Protein AF-A0A0K8WBJ3-F1 (afdb_monomer_lite)

Organism: Bactrocera latifrons (NCBI:txid174628)

Foldseek 3Di:
DVVQCVQQDVVNPVVAVLVVQLVVLVVLLVVDPCVVVDDPQLSSVLSSVVSCVVVVHDGPQQDPVDQCSHPCCVVPVPQGPVNSVVSNVSSVVSVVVVVVVVVD

pLDDT: mean 91.11, std 7.86, range [53.28, 98.0]

InterPro domains:
  IPR036915 Cyclin-like superfamily [SSF47954] (4-99)

Sequence (104 aa):
MKTLQSWLGHTIWSSVPIAKSAASFLQDLHHSSKILNHKPSHVAICCLSLALQSYGIQVPLADESDEASMWYTPFVSELTKEKHWEIIEDIIEIYKQESEINSF

Secondary structure (DSSP, 8-state):
-HHHHHHHHHHHHHHS-HHHHHHHHHHHHTTSGGGGGS-HHHHHHHHHHHHHHHTTPPPTT--TTSSTT-TTTTT-TT--HHHHHHHHHHHHHHHHHHHHHTT-

Radius of gyration: 14.23 Å; chains: 1; bounding box: 39×25×36 Å

Structure (mmCIF, N/CA/C/O backbone):
data_AF-A0A0K8WBJ3-F1
#
_entry.id   AF-A0A0K8WBJ3-F1
#
loop_
_atom_site.group_PDB
_atom_site.id
_atom_site.type_symbol
_atom_site.label_atom_id
_atom_site.label_alt_id
_atom_site.label_comp_id
_atom_site.label_asym_id
_atom_site.label_entity_id
_atom_site.label_seq_id
_atom_site.pdbx_PDB_ins_code
_atom_site.Cartn_x
_atom_site.Cartn_y
_atom_site.Cartn_z
_atom_site.occupancy
_atom_site.B_iso_or_equiv
_atom_site.auth_seq_id
_atom_site.auth_comp_id
_atom_site.auth_asym_id
_atom_site.auth_atom_id
_atom_site.pdbx_PDB_model_num
ATOM 1 N N . MET A 1 1 ? -2.146 3.100 -12.983 1.00 81.00 1 MET A N 1
ATOM 2 C CA . MET A 1 1 ? -0.789 3.073 -12.394 1.00 81.00 1 MET A CA 1
ATOM 3 C C . MET A 1 1 ? 0.189 2.468 -13.396 1.00 81.00 1 MET A C 1
ATOM 5 O O . MET A 1 1 ? 0.379 1.262 -13.401 1.00 81.00 1 MET A O 1
ATOM 9 N N . LYS A 1 2 ? 0.754 3.280 -14.301 1.00 87.44 2 LYS A N 1
ATOM 10 C CA . LYS A 1 2 ? 1.565 2.767 -15.425 1.00 87.44 2 LYS A CA 1
ATOM 11 C C . LYS A 1 2 ? 2.942 2.250 -14.986 1.00 87.44 2 LYS A C 1
ATOM 13 O O . LYS A 1 2 ? 3.403 1.252 -15.520 1.00 87.44 2 LYS A O 1
ATOM 18 N N . THR A 1 3 ? 3.561 2.890 -13.994 1.00 90.56 3 THR A N 1
ATOM 19 C CA . THR A 1 3 ? 4.896 2.524 -13.495 1.00 90.56 3 THR A CA 1
ATOM 20 C C . THR A 1 3 ? 4.912 1.134 -12.859 1.00 90.56 3 THR A C 1
ATOM 22 O O . THR A 1 3 ? 5.628 0.262 -13.333 1.00 90.56 3 THR A O 1
ATOM 25 N N . LEU A 1 4 ? 4.044 0.884 -11.870 1.00 89.69 4 LEU A N 1
ATOM 26 C CA . LEU A 1 4 ? 3.917 -0.435 -11.235 1.00 89.69 4 LEU A CA 1
ATOM 27 C C . LEU A 1 4 ? 3.518 -1.533 -12.232 1.00 89.69 4 LEU A C 1
ATOM 29 O O . LEU A 1 4 ? 4.079 -2.622 -12.196 1.00 89.69 4 LEU A O 1
ATOM 33 N N . GLN A 1 5 ? 2.607 -1.239 -13.167 1.00 92.06 5 GLN A N 1
ATOM 34 C CA . GLN A 1 5 ? 2.263 -2.171 -14.244 1.00 92.06 5 GLN A CA 1
ATOM 35 C C . GLN A 1 5 ? 3.479 -2.518 -15.117 1.00 92.06 5 GLN A C 1
ATOM 37 O O . GLN A 1 5 ? 3.631 -3.666 -15.526 1.00 92.06 5 GLN A O 1
ATOM 42 N N . SER A 1 6 ? 4.348 -1.545 -15.405 1.00 92.12 6 SER A N 1
ATOM 43 C CA . SER A 1 6 ? 5.579 -1.782 -16.162 1.00 92.12 6 SER A CA 1
ATOM 44 C C . SER A 1 6 ? 6.581 -2.638 -15.391 1.00 92.12 6 SER A C 1
ATOM 46 O O . SER A 1 6 ? 7.281 -3.425 -16.017 1.00 92.12 6 SER A O 1
ATOM 48 N N . TRP A 1 7 ? 6.667 -2.486 -14.068 1.00 92.12 7 TRP A N 1
ATOM 49 C CA . TRP A 1 7 ? 7.586 -3.265 -13.233 1.00 92.12 7 TRP A CA 1
ATOM 50 C C . TRP A 1 7 ? 7.112 -4.704 -13.029 1.00 92.12 7 TRP A C 1
ATOM 52 O O . TRP A 1 7 ? 7.904 -5.629 -13.158 1.00 92.12 7 TRP A O 1
ATOM 62 N N . LEU A 1 8 ? 5.819 -4.907 -12.762 1.00 91.88 8 LEU A N 1
ATOM 63 C CA . LEU A 1 8 ? 5.233 -6.239 -12.560 1.00 91.88 8 LEU A CA 1
ATOM 64 C C . LEU A 1 8 ? 4.983 -6.989 -13.878 1.00 91.88 8 LEU A C 1
ATOM 66 O O . LEU A 1 8 ? 4.831 -8.208 -13.892 1.00 91.88 8 LEU A O 1
ATOM 70 N N . GLY A 1 9 ? 4.925 -6.264 -14.994 1.00 92.81 9 GLY A N 1
ATOM 71 C CA . GLY A 1 9 ? 4.541 -6.806 -16.289 1.00 92.81 9 GLY A CA 1
ATOM 72 C C . GLY A 1 9 ? 3.029 -7.005 -16.425 1.00 92.81 9 GLY A C 1
ATOM 73 O O . GLY A 1 9 ? 2.275 -7.089 -15.453 1.00 92.81 9 GLY A O 1
ATOM 74 N N . HIS A 1 10 ? 2.567 -7.088 -17.675 1.00 91.56 10 HIS A N 1
ATOM 75 C CA . HIS A 1 10 ? 1.136 -7.148 -17.986 1.00 91.56 10 HIS A CA 1
ATOM 76 C C . HIS A 1 10 ? 0.450 -8.374 -17.371 1.00 91.56 10 HIS A C 1
ATOM 78 O O . HIS A 1 10 ? -0.646 -8.251 -16.834 1.00 91.56 10 HIS A O 1
ATOM 84 N N . THR A 1 11 ? 1.097 -9.541 -17.423 1.00 91.81 11 THR A N 1
ATOM 85 C CA . THR A 1 11 ? 0.525 -10.805 -16.942 1.00 91.81 11 THR A CA 1
ATOM 86 C C . THR A 1 11 ? 0.165 -10.730 -15.458 1.00 91.81 11 THR A C 1
ATOM 88 O O . THR A 1 11 ? -1.005 -10.900 -15.127 1.00 91.81 11 THR A O 1
ATOM 91 N N . ILE A 1 12 ? 1.128 -10.383 -14.592 1.00 91.31 12 ILE A N 1
ATOM 92 C CA . ILE A 1 12 ? 0.919 -10.271 -13.137 1.00 91.31 12 ILE A CA 1
ATOM 93 C C . ILE A 1 12 ? -0.062 -9.140 -12.818 1.00 91.31 12 ILE A C 1
ATOM 95 O O . ILE A 1 12 ? -0.978 -9.307 -12.017 1.00 91.31 12 ILE A O 1
ATOM 99 N N . TRP A 1 13 ? 0.084 -7.988 -13.479 1.00 91.62 13 TRP A N 1
ATOM 100 C CA . TRP A 1 13 ? -0.816 -6.856 -13.259 1.00 91.62 13 TRP A CA 1
ATOM 101 C C . TRP A 1 13 ? -2.280 -7.194 -13.566 1.00 91.62 13 TRP A C 1
ATOM 103 O O . TRP A 1 13 ? -3.185 -6.719 -12.887 1.00 91.62 13 TRP A O 1
ATOM 113 N N . SER A 1 14 ? -2.517 -8.003 -14.600 1.00 92.38 14 SER A N 1
ATOM 114 C CA . SER A 1 14 ? -3.863 -8.405 -15.018 1.00 92.38 14 SER A CA 1
ATOM 115 C C . SER A 1 14 ? -4.436 -9.590 -14.237 1.00 92.38 14 SER A C 1
ATOM 117 O O . SER A 1 14 ? -5.646 -9.800 -14.285 1.00 92.38 14 SER A O 1
ATOM 119 N N . SER A 1 15 ? -3.607 -10.359 -13.521 1.00 95.06 15 SER A N 1
ATOM 120 C CA . SER A 1 15 ? -4.059 -11.563 -12.811 1.00 95.06 15 SER A CA 1
ATOM 121 C C . SER A 1 15 ? -4.721 -11.269 -11.468 1.00 95.06 15 SER A C 1
ATOM 123 O O . SER A 1 15 ? -5.470 -12.105 -10.969 1.00 95.06 15 SER A O 1
ATOM 125 N N . VAL A 1 16 ? -4.450 -10.106 -10.869 1.00 94.62 16 VAL A N 1
ATOM 126 C CA . VAL A 1 16 ? -4.983 -9.721 -9.555 1.00 94.62 16 VAL A CA 1
ATOM 127 C C . VAL A 1 16 ? -5.431 -8.256 -9.528 1.00 94.62 16 VAL A C 1
ATOM 129 O O . VAL A 1 16 ? -4.823 -7.400 -10.173 1.00 94.62 16 VAL A O 1
ATOM 132 N N . PRO A 1 17 ? -6.478 -7.908 -8.762 1.00 95.75 17 PRO A N 1
ATOM 133 C CA . PRO A 1 17 ? -7.062 -6.573 -8.794 1.00 95.75 17 PRO A CA 1
ATOM 134 C C . PRO A 1 17 ? -6.339 -5.579 -7.860 1.00 95.75 17 PRO A C 1
ATOM 136 O O . PRO A 1 17 ? -6.996 -4.883 -7.091 1.00 95.75 17 PRO A O 1
ATOM 139 N N . ILE A 1 18 ? -5.004 -5.454 -7.950 1.00 94.88 18 ILE A N 1
ATOM 140 C CA . ILE A 1 18 ? -4.155 -4.653 -7.028 1.00 94.88 18 ILE A CA 1
ATOM 141 C C . ILE A 1 18 ? -4.716 -3.243 -6.802 1.00 94.88 18 ILE A C 1
ATOM 143 O O . ILE A 1 18 ? -4.870 -2.799 -5.669 1.00 94.88 18 ILE A O 1
ATOM 147 N N . ALA A 1 19 ? -5.063 -2.548 -7.890 1.00 93.94 19 ALA A N 1
ATOM 148 C CA . ALA A 1 19 ? -5.602 -1.190 -7.838 1.00 93.94 19 ALA A CA 1
ATOM 149 C C . ALA A 1 19 ? -6.920 -1.098 -7.063 1.00 93.94 19 ALA A C 1
ATOM 151 O O . ALA A 1 19 ? -7.144 -0.138 -6.331 1.00 93.94 19 ALA A O 1
ATOM 152 N N . LYS A 1 20 ? -7.793 -2.092 -7.251 1.00 96.62 20 LYS A N 1
ATOM 153 C CA . LYS A 1 20 ? -9.097 -2.139 -6.598 1.00 96.62 20 LYS A CA 1
ATOM 154 C C . LYS A 1 20 ? -8.927 -2.448 -5.114 1.00 96.62 20 LYS A C 1
ATOM 156 O O . LYS A 1 20 ? -9.521 -1.749 -4.310 1.00 96.62 20 LYS A O 1
ATOM 161 N N . SER A 1 21 ? -8.081 -3.416 -4.762 1.00 97.50 21 SER A N 1
ATOM 162 C CA . SER A 1 21 ? -7.818 -3.769 -3.362 1.00 97.50 21 SER A CA 1
ATOM 163 C C . SER A 1 21 ? -7.191 -2.604 -2.597 1.00 97.50 21 SER A C 1
ATOM 165 O O . SER A 1 21 ? -7.666 -2.260 -1.524 1.00 97.50 21 SER A O 1
ATOM 167 N N . ALA A 1 22 ? -6.206 -1.915 -3.185 1.00 97.62 22 ALA A N 1
ATOM 168 C CA . ALA A 1 22 ? -5.625 -0.713 -2.585 1.00 97.62 22 ALA A CA 1
ATOM 169 C C . ALA A 1 22 ? -6.658 0.412 -2.388 1.00 97.62 22 ALA A C 1
ATOM 171 O O . ALA A 1 22 ? -6.651 1.082 -1.359 1.00 97.62 22 ALA A O 1
ATOM 172 N N . ALA A 1 23 ? -7.564 0.613 -3.351 1.00 97.38 23 ALA A N 1
ATOM 173 C CA . ALA A 1 23 ? -8.641 1.592 -3.215 1.00 97.38 23 ALA A CA 1
ATOM 174 C C . ALA A 1 23 ? -9.651 1.206 -2.121 1.00 97.38 23 ALA A C 1
ATOM 176 O O . ALA A 1 23 ? -10.127 2.090 -1.415 1.00 97.38 23 ALA A O 1
ATOM 177 N N . SER A 1 24 ? -9.945 -0.088 -1.957 1.00 97.56 24 SER A N 1
ATOM 178 C CA . SER A 1 24 ? -10.780 -0.590 -0.861 1.00 97.56 24 SER A CA 1
ATOM 179 C C . SER A 1 24 ? -10.127 -0.354 0.502 1.00 97.56 24 SER A C 1
ATOM 181 O O . SER A 1 24 ? -10.767 0.241 1.356 1.00 97.56 24 SER A O 1
ATOM 183 N N . PHE A 1 25 ? -8.837 -0.671 0.676 1.00 97.75 25 PHE A N 1
ATOM 184 C CA . PHE A 1 25 ? -8.114 -0.364 1.923 1.00 97.75 25 PHE A CA 1
ATOM 185 C C . PHE A 1 25 ? -8.173 1.123 2.284 1.00 97.75 25 PHE A C 1
ATOM 187 O O . PHE A 1 25 ? -8.412 1.482 3.435 1.00 97.75 25 PHE A O 1
ATOM 194 N N . LEU A 1 26 ? -7.993 1.999 1.292 1.00 97.38 26 LEU A N 1
ATOM 195 C CA . LEU A 1 26 ? -8.113 3.440 1.493 1.00 97.38 26 LEU A CA 1
ATOM 196 C C . LEU A 1 26 ? -9.540 3.835 1.900 1.00 97.38 26 LEU A C 1
ATOM 198 O O . LEU A 1 26 ? -9.712 4.625 2.825 1.00 97.38 26 LEU A O 1
ATOM 202 N N . GLN A 1 27 ? -10.552 3.303 1.210 1.00 97.19 27 GLN A N 1
ATOM 203 C CA . GLN A 1 27 ? -11.960 3.559 1.516 1.00 97.19 27 GLN A CA 1
ATOM 204 C C . GLN A 1 27 ? -12.308 3.141 2.946 1.00 97.19 27 GLN A C 1
ATOM 206 O O . GLN A 1 27 ? -12.980 3.894 3.647 1.00 97.19 27 GLN A O 1
ATOM 211 N N . ASP A 1 28 ? -11.822 1.989 3.388 1.00 95.88 28 ASP A N 1
ATOM 212 C CA . ASP A 1 28 ? -12.092 1.478 4.727 1.00 95.88 28 ASP A CA 1
ATOM 213 C C . ASP A 1 28 ? -11.369 2.341 5.777 1.00 95.88 28 ASP A C 1
ATOM 215 O O . ASP A 1 28 ? -11.990 2.781 6.746 1.00 95.88 28 ASP A O 1
ATOM 219 N N . LEU A 1 29 ? -10.119 2.749 5.513 1.00 95.81 29 LEU A N 1
ATOM 220 C CA . LEU A 1 29 ? -9.364 3.686 6.359 1.00 95.81 29 LEU A CA 1
ATOM 221 C C . LEU A 1 29 ? -10.011 5.066 6.500 1.00 95.81 29 LEU A C 1
ATOM 223 O O . LEU A 1 29 ? -9.886 5.682 7.558 1.00 95.81 29 LEU A O 1
ATOM 227 N N . HIS A 1 30 ? -10.762 5.540 5.505 1.00 94.88 30 HIS A N 1
ATOM 228 C CA . HIS A 1 30 ? -11.512 6.795 5.623 1.00 94.88 30 HIS A CA 1
ATOM 229 C C . HIS A 1 30 ? -12.588 6.778 6.722 1.00 94.88 30 HIS A C 1
ATOM 231 O O . HIS A 1 30 ? -12.997 7.852 7.167 1.00 94.88 30 HIS A O 1
ATOM 237 N N . HIS A 1 31 ? -13.025 5.604 7.188 1.00 91.31 31 HIS A N 1
ATOM 238 C CA . HIS A 1 31 ? -13.966 5.483 8.306 1.00 91.31 31 HIS A CA 1
ATOM 239 C C . HIS A 1 31 ? -13.286 5.572 9.682 1.00 91.31 31 HIS A C 1
ATOM 241 O O . HIS A 1 31 ? -13.972 5.647 10.700 1.00 91.31 31 HIS A O 1
ATOM 247 N N . SER A 1 32 ? -11.951 5.612 9.729 1.00 93.38 32 SER A N 1
ATOM 248 C CA . SER A 1 32 ? -11.161 5.744 10.953 1.00 93.38 32 SER A CA 1
ATOM 249 C C . SER A 1 32 ? -10.532 7.132 11.063 1.00 93.38 32 SER A C 1
ATOM 251 O O . SER A 1 32 ? -9.999 7.676 10.096 1.00 93.38 32 SER A O 1
ATOM 253 N N . SER A 1 33 ? -10.509 7.709 12.269 1.00 94.44 33 SER A N 1
ATOM 254 C CA . SER A 1 33 ? -9.818 8.984 12.524 1.00 94.44 33 SER A CA 1
ATOM 255 C C . SER A 1 33 ? -8.298 8.886 12.351 1.00 94.44 33 SER A C 1
ATOM 257 O O . SER A 1 33 ? -7.644 9.911 12.150 1.00 94.44 33 SER A O 1
ATOM 259 N N . LYS A 1 34 ? -7.739 7.666 12.361 1.00 93.81 34 LYS A N 1
ATOM 260 C CA . LYS A 1 34 ? -6.308 7.394 12.162 1.00 93.81 34 LYS A CA 1
ATOM 261 C C . LYS A 1 34 ? -5.773 7.921 10.834 1.00 93.81 34 LYS A C 1
ATOM 263 O O . LYS A 1 34 ? -4.622 8.340 10.770 1.00 93.81 34 LYS A O 1
ATOM 268 N N . ILE A 1 35 ? -6.618 8.014 9.802 1.00 95.31 35 ILE A N 1
ATOM 269 C CA . ILE A 1 35 ? -6.224 8.582 8.505 1.00 95.31 35 ILE A CA 1
ATOM 270 C C . ILE A 1 35 ? -5.680 10.015 8.619 1.00 95.31 35 ILE A C 1
ATOM 272 O O . ILE A 1 35 ? -4.847 10.427 7.814 1.00 95.31 35 ILE A O 1
ATOM 276 N N . LEU A 1 36 ? -6.109 10.770 9.638 1.00 96.25 36 LEU A N 1
ATOM 277 C CA . LEU A 1 36 ? -5.666 12.143 9.889 1.00 96.25 36 LEU A CA 1
ATOM 278 C C . LEU A 1 36 ? -4.236 12.220 10.451 1.00 96.25 36 LEU A C 1
ATOM 280 O O . LEU A 1 36 ? -3.627 13.287 10.414 1.00 96.25 36 LEU A O 1
ATOM 284 N N . ASN A 1 37 ? -3.682 11.103 10.931 1.00 96.06 37 ASN A N 1
ATOM 285 C CA . ASN A 1 37 ? -2.331 11.022 11.497 1.00 96.06 37 ASN A CA 1
ATOM 286 C C . ASN A 1 37 ? -1.245 10.812 10.429 1.00 96.06 37 ASN A C 1
ATOM 288 O O . ASN A 1 37 ? -0.054 10.718 10.751 1.00 96.06 37 ASN A O 1
ATOM 292 N N . HIS A 1 38 ? -1.630 10.688 9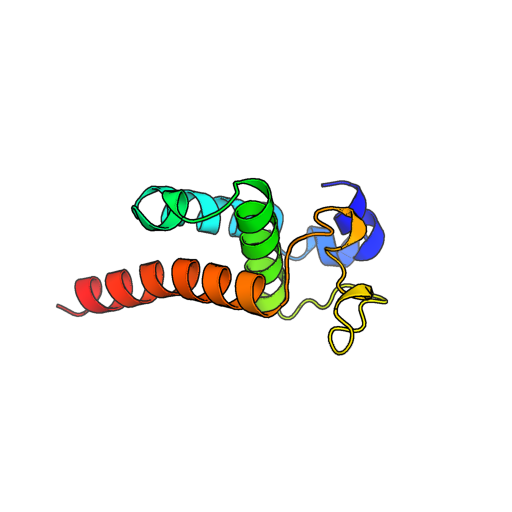.157 1.00 96.44 38 HIS A N 1
ATOM 293 C CA . HIS A 1 38 ? -0.737 10.270 8.083 1.00 96.44 38 HIS A CA 1
ATOM 294 C C . HIS A 1 38 ? -0.844 11.180 6.863 1.00 96.44 38 HIS A C 1
ATOM 296 O O . HIS A 1 38 ? -1.896 11.729 6.541 1.00 96.44 38 HIS A O 1
ATOM 302 N N . LYS A 1 39 ? 0.266 11.322 6.132 1.00 97.31 39 LYS A N 1
ATOM 303 C CA . LYS A 1 39 ? 0.246 12.027 4.849 1.00 97.31 39 LYS A CA 1
ATOM 304 C C . LYS A 1 39 ? -0.533 11.197 3.818 1.00 97.31 39 LYS A C 1
ATOM 306 O O . LYS A 1 39 ? -0.291 9.993 3.725 1.00 97.31 39 LYS A O 1
ATOM 311 N N . PRO A 1 40 ? -1.362 11.816 2.956 1.00 97.00 40 PRO A N 1
ATOM 312 C CA . PRO A 1 40 ? -2.106 11.089 1.926 1.00 97.00 40 PRO A CA 1
ATOM 313 C C . PRO A 1 40 ? -1.224 10.243 0.995 1.00 97.00 40 PRO A C 1
ATOM 315 O O . PRO A 1 40 ? -1.603 9.137 0.617 1.00 97.00 40 PRO A O 1
ATOM 318 N N . SER A 1 41 ? -0.024 10.729 0.653 1.00 97.12 41 SER A N 1
ATOM 319 C CA . SER A 1 41 ? 0.947 9.980 -0.156 1.00 97.12 41 SER A CA 1
ATOM 320 C C . SER A 1 41 ? 1.444 8.716 0.548 1.00 97.12 41 SER A C 1
ATOM 322 O O . SER A 1 41 ? 1.577 7.676 -0.090 1.00 97.12 41 SER A O 1
ATOM 324 N N . HIS A 1 42 ? 1.675 8.786 1.862 1.00 97.56 42 HIS A N 1
ATOM 325 C CA . HIS A 1 42 ? 2.146 7.657 2.670 1.00 97.56 42 HIS A CA 1
ATOM 326 C C . HIS A 1 42 ? 1.062 6.587 2.763 1.00 97.56 42 HIS A C 1
ATOM 328 O O . HIS A 1 42 ? 1.332 5.416 2.510 1.00 97.56 42 HIS A O 1
ATOM 334 N N . VAL A 1 43 ? -0.180 7.006 3.015 1.00 97.88 43 VAL A N 1
ATOM 335 C CA . VAL A 1 43 ? -1.347 6.115 3.035 1.00 97.88 43 VAL A CA 1
ATOM 336 C C . VAL A 1 43 ? -1.531 5.416 1.690 1.00 97.88 43 VAL A C 1
ATOM 338 O O . VAL A 1 43 ? -1.704 4.200 1.654 1.00 97.88 43 VAL A O 1
ATOM 341 N N . ALA A 1 44 ? -1.450 6.151 0.578 1.00 97.31 44 ALA A N 1
ATOM 342 C CA . ALA A 1 44 ? -1.603 5.572 -0.755 1.00 97.31 44 ALA A CA 1
ATOM 343 C C . ALA A 1 44 ? -0.542 4.497 -1.050 1.00 97.31 44 ALA A C 1
ATOM 345 O O . ALA A 1 44 ? -0.877 3.438 -1.586 1.00 97.31 44 ALA A O 1
ATOM 346 N N . ILE A 1 45 ? 0.719 4.741 -0.671 1.00 96.81 45 ILE A N 1
ATOM 347 C CA . ILE A 1 45 ? 1.791 3.743 -0.789 1.00 96.81 45 ILE A CA 1
ATOM 348 C C . ILE A 1 45 ? 1.510 2.527 0.089 1.00 96.81 45 ILE A C 1
ATOM 350 O O . ILE A 1 45 ? 1.597 1.408 -0.408 1.00 96.81 45 ILE A O 1
ATOM 354 N N . CYS A 1 46 ? 1.112 2.716 1.346 1.00 97.50 46 CYS A N 1
ATOM 355 C CA . CYS A 1 46 ? 0.845 1.600 2.253 1.00 97.50 46 CYS A CA 1
ATOM 356 C C . CYS A 1 46 ? -0.354 0.757 1.791 1.00 97.50 46 CYS A C 1
ATOM 358 O O . CYS A 1 46 ? -0.282 -0.468 1.814 1.00 97.50 46 CYS A O 1
ATOM 360 N N . CYS A 1 47 ? -1.409 1.373 1.249 1.00 98.00 47 CYS A N 1
ATOM 361 C CA . CYS A 1 47 ? -2.525 0.642 0.637 1.00 98.00 47 CYS A CA 1
ATOM 362 C C . CYS A 1 47 ? -2.066 -0.217 -0.556 1.00 98.00 47 CYS A C 1
ATOM 364 O O . CYS A 1 47 ? -2.522 -1.348 -0.727 1.00 98.00 47 CYS A O 1
ATOM 366 N N . LEU A 1 48 ? -1.145 0.298 -1.382 1.00 96.94 48 LEU A N 1
ATOM 367 C CA . LEU A 1 48 ? -0.554 -0.466 -2.485 1.00 96.94 48 LEU A CA 1
ATOM 368 C C . LEU A 1 48 ? 0.348 -1.594 -1.981 1.00 9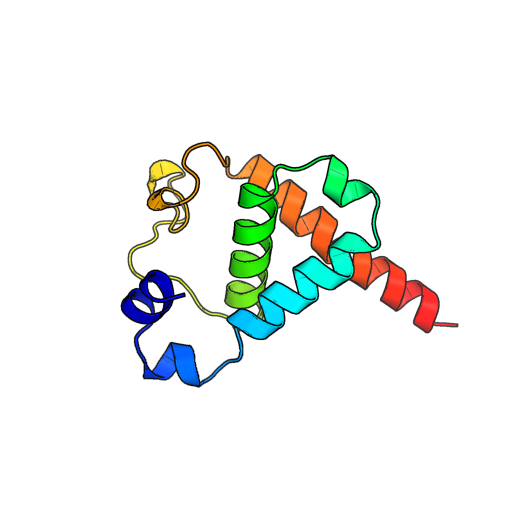6.94 48 LEU A C 1
ATOM 370 O O . LEU A 1 48 ? 0.235 -2.713 -2.479 1.00 96.94 48 LEU A O 1
ATOM 374 N N . SER A 1 49 ? 1.202 -1.327 -0.991 1.00 95.94 49 SER A N 1
ATOM 375 C CA . SER A 1 49 ? 2.046 -2.339 -0.350 1.00 95.94 49 SER A CA 1
ATOM 376 C C . SER A 1 49 ? 1.209 -3.473 0.226 1.00 95.94 49 SER A C 1
ATOM 378 O O . SER A 1 49 ? 1.482 -4.632 -0.073 1.00 95.94 49 SER A O 1
ATOM 380 N N . LEU A 1 50 ? 0.149 -3.153 0.973 1.00 96.88 50 LEU A N 1
ATOM 381 C CA . LEU A 1 50 ? -0.735 -4.152 1.564 1.00 96.88 50 LEU A CA 1
ATOM 382 C C . LEU A 1 50 ? -1.446 -4.985 0.494 1.00 96.88 50 LEU A C 1
ATOM 384 O O . LEU A 1 50 ? -1.545 -6.203 0.629 1.00 96.88 50 LEU A O 1
ATOM 388 N N . ALA A 1 51 ? -1.895 -4.364 -0.602 1.00 97.06 51 ALA A N 1
ATOM 389 C CA . ALA A 1 51 ? -2.498 -5.088 -1.720 1.00 97.06 51 ALA A CA 1
ATOM 390 C C . ALA A 1 51 ? -1.512 -6.058 -2.378 1.00 97.06 51 ALA A C 1
ATOM 392 O O . ALA A 1 51 ? -1.866 -7.208 -2.630 1.00 97.06 51 ALA A O 1
ATOM 393 N N . LEU A 1 52 ? -0.274 -5.626 -2.627 1.00 95.50 52 LEU A N 1
ATOM 394 C CA . LEU A 1 52 ? 0.771 -6.486 -3.188 1.00 95.50 52 LEU A CA 1
ATOM 395 C C . LEU A 1 52 ? 1.079 -7.664 -2.254 1.00 95.50 52 LEU A C 1
ATOM 397 O O . LEU A 1 52 ? 1.052 -8.814 -2.695 1.00 95.50 52 LEU A O 1
ATOM 401 N N . GLN A 1 53 ? 1.275 -7.391 -0.962 1.00 94.06 53 GLN A N 1
ATOM 402 C CA . GLN A 1 53 ? 1.562 -8.403 0.060 1.00 94.06 53 GLN A CA 1
ATOM 403 C C . GLN A 1 53 ? 0.410 -9.406 0.221 1.00 94.06 53 GLN A C 1
ATOM 405 O O . GLN A 1 53 ? 0.655 -10.608 0.294 1.00 94.06 53 GLN A O 1
ATOM 410 N N . SER A 1 54 ? -0.844 -8.943 0.174 1.00 95.19 54 SER A N 1
ATOM 411 C CA . SER A 1 54 ? -2.039 -9.799 0.276 1.00 95.19 54 SER A CA 1
ATOM 412 C C . SER A 1 54 ? -2.147 -10.821 -0.861 1.00 95.19 54 SER A C 1
ATOM 414 O O . SER A 1 54 ? -2.725 -11.890 -0.680 1.00 95.19 54 SER A O 1
ATOM 416 N N . TYR A 1 55 ? -1.586 -10.510 -2.034 1.00 95.44 55 TYR A N 1
ATOM 417 C CA . TYR A 1 55 ? -1.522 -11.420 -3.183 1.00 95.44 55 TYR A CA 1
ATOM 418 C C . TYR A 1 55 ? -0.172 -12.144 -3.317 1.00 95.44 55 TYR A C 1
ATOM 420 O O . TYR A 1 55 ? 0.043 -12.839 -4.309 1.00 95.44 55 TYR A O 1
ATOM 428 N N . GLY A 1 56 ? 0.743 -11.989 -2.354 1.00 93.44 56 GLY A N 1
ATOM 429 C CA . GLY A 1 56 ? 2.077 -12.596 -2.397 1.00 93.44 56 GLY A CA 1
ATOM 430 C C . GLY A 1 56 ? 2.978 -12.034 -3.501 1.00 93.44 56 GLY A C 1
ATOM 431 O O . GLY A 1 56 ? 3.880 -12.725 -3.973 1.00 93.44 56 GLY A O 1
ATOM 432 N N . ILE A 1 57 ? 2.729 -10.801 -3.949 1.00 93.19 57 ILE A N 1
ATOM 433 C CA . ILE A 1 57 ? 3.484 -10.160 -5.027 1.00 93.19 57 ILE A CA 1
ATOM 434 C C . ILE A 1 57 ? 4.627 -9.347 -4.436 1.00 93.19 57 ILE A C 1
ATOM 436 O O . ILE A 1 57 ? 4.423 -8.475 -3.596 1.00 93.19 57 ILE A O 1
ATOM 440 N N . GLN A 1 58 ? 5.825 -9.609 -4.943 1.00 89.06 58 GLN A N 1
ATOM 441 C CA . GLN A 1 58 ? 7.031 -8.847 -4.649 1.00 89.06 58 GLN A CA 1
ATOM 442 C C . GLN A 1 58 ? 7.353 -7.940 -5.836 1.00 89.06 58 GLN A C 1
ATOM 444 O O . GLN A 1 58 ? 7.290 -8.375 -6.990 1.00 89.06 58 GLN A O 1
ATOM 449 N N . VAL A 1 59 ? 7.674 -6.673 -5.568 1.00 89.88 59 VAL A N 1
ATOM 450 C CA . VAL A 1 59 ? 8.077 -5.744 -6.630 1.00 89.88 59 VAL A CA 1
ATOM 451 C C . VAL A 1 59 ? 9.511 -6.085 -7.054 1.00 89.88 59 VAL A C 1
ATOM 453 O O . VAL A 1 59 ? 10.391 -6.147 -6.196 1.00 89.88 59 VAL A O 1
ATOM 456 N N . PRO A 1 60 ? 9.781 -6.326 -8.351 1.00 85.56 60 PRO A N 1
ATOM 457 C CA . PRO A 1 60 ? 11.115 -6.693 -8.808 1.00 85.56 60 PRO A CA 1
ATOM 458 C C . PRO A 1 60 ? 12.164 -5.639 -8.467 1.00 85.56 60 PRO A C 1
ATOM 460 O O . PRO A 1 60 ? 11.879 -4.444 -8.520 1.00 85.56 60 PRO A O 1
ATOM 463 N N . LEU A 1 61 ? 13.395 -6.097 -8.214 1.00 72.38 61 LEU A N 1
ATOM 464 C CA . LEU A 1 61 ? 14.570 -5.249 -7.965 1.00 72.38 61 LEU A CA 1
ATOM 465 C C . LEU A 1 61 ? 14.459 -4.350 -6.720 1.00 72.38 61 LEU A C 1
ATOM 467 O O . LEU A 1 61 ? 15.287 -3.460 -6.549 1.00 72.38 61 LEU A O 1
ATOM 471 N N . ALA A 1 62 ? 13.470 -4.589 -5.858 1.00 79.19 62 ALA A N 1
ATOM 472 C CA . ALA A 1 62 ? 13.385 -3.981 -4.543 1.00 79.19 62 ALA A CA 1
ATOM 473 C C . ALA A 1 62 ? 14.134 -4.862 -3.541 1.00 79.19 62 ALA A C 1
ATOM 475 O O . ALA A 1 62 ? 13.789 -6.031 -3.359 1.00 79.19 62 ALA A O 1
ATOM 476 N N . ASP A 1 63 ? 15.167 -4.310 -2.912 1.00 76.81 63 ASP A N 1
ATOM 477 C CA . ASP A 1 63 ? 15.786 -4.928 -1.744 1.00 76.81 63 ASP A CA 1
ATOM 478 C C . ASP A 1 63 ? 15.135 -4.333 -0.497 1.00 76.81 63 ASP A C 1
ATOM 480 O O . ASP A 1 63 ? 15.488 -3.243 -0.053 1.00 76.81 63 ASP A O 1
ATOM 484 N N . GLU A 1 64 ? 14.161 -5.046 0.069 1.00 72.38 64 GLU A N 1
ATOM 485 C CA . GLU A 1 64 ? 13.450 -4.589 1.266 1.00 72.38 64 GLU A CA 1
ATOM 486 C C . GLU A 1 64 ? 14.350 -4.560 2.521 1.00 72.38 64 GLU A C 1
ATOM 488 O O . GLU A 1 64 ? 13.936 -4.052 3.569 1.00 72.38 64 GLU A O 1
ATOM 493 N N . SER A 1 65 ? 15.599 -5.048 2.451 1.00 74.38 65 SER A N 1
ATOM 494 C CA . SER A 1 65 ? 16.574 -4.924 3.541 1.00 74.38 65 SER A CA 1
ATOM 495 C C . SER A 1 65 ? 17.195 -3.524 3.634 1.00 74.38 65 SER A C 1
ATOM 497 O O . SER A 1 65 ? 17.489 -3.072 4.742 1.00 74.38 65 SER A O 1
ATOM 499 N N . ASP A 1 66 ? 17.221 -2.754 2.544 1.00 79.56 66 ASP A N 1
ATOM 500 C CA . ASP A 1 66 ? 17.712 -1.372 2.496 1.00 79.56 66 ASP A CA 1
ATOM 501 C C . ASP A 1 66 ? 16.559 -0.377 2.278 1.00 79.56 66 ASP A C 1
ATOM 503 O O . ASP A 1 66 ? 15.731 -0.518 1.385 1.00 79.56 66 ASP A O 1
ATOM 507 N N . GLU A 1 67 ? 16.480 0.648 3.126 1.00 76.06 67 GLU A N 1
ATOM 508 C CA . GLU A 1 67 ? 15.429 1.669 3.059 1.00 76.06 67 GLU A CA 1
ATOM 509 C C . GLU A 1 67 ? 15.493 2.484 1.762 1.00 76.06 67 GLU A C 1
ATOM 511 O O . GLU A 1 67 ? 14.460 2.767 1.153 1.00 76.06 67 GLU A O 1
ATOM 516 N N . ALA A 1 68 ? 16.701 2.781 1.275 1.00 75.56 68 ALA A N 1
ATOM 517 C CA . ALA A 1 68 ? 16.876 3.481 0.004 1.00 75.56 68 ALA A CA 1
ATOM 518 C C . ALA A 1 68 ? 16.446 2.624 -1.201 1.00 75.56 68 ALA A C 1
ATOM 520 O O . ALA A 1 68 ? 16.082 3.170 -2.244 1.00 75.56 68 ALA A O 1
ATOM 521 N N . SER A 1 69 ? 16.436 1.300 -1.036 1.00 83.06 69 SER A N 1
ATOM 522 C CA . SER A 1 69 ? 16.097 0.315 -2.067 1.00 83.06 69 SER A CA 1
ATOM 523 C C . SER A 1 69 ? 14.626 -0.122 -2.046 1.00 83.06 69 SER A C 1
ATOM 525 O O . SER A 1 69 ? 14.216 -0.959 -2.856 1.00 83.06 69 SER A O 1
ATOM 527 N N . MET A 1 70 ? 13.804 0.470 -1.172 1.00 89.88 70 MET A N 1
ATOM 528 C CA . MET A 1 70 ? 12.360 0.248 -1.167 1.00 89.88 70 MET A CA 1
ATOM 529 C C . MET A 1 70 ? 11.734 0.672 -2.498 1.00 89.88 70 MET A C 1
ATOM 531 O O . MET A 1 70 ? 11.992 1.757 -3.023 1.00 89.88 70 MET A O 1
ATOM 535 N N . TRP A 1 71 ? 10.841 -0.161 -3.040 1.00 92.12 71 TRP A N 1
ATOM 536 C CA . TRP A 1 71 ? 10.222 0.093 -4.349 1.00 92.12 71 TRP A CA 1
ATOM 537 C C . TRP A 1 71 ? 9.449 1.414 -4.411 1.00 92.12 71 TRP A C 1
ATOM 539 O O . TRP A 1 71 ? 9.237 1.967 -5.493 1.00 92.12 71 TRP A O 1
ATOM 549 N N . TYR A 1 72 ? 8.989 1.899 -3.255 1.00 92.75 72 TYR A N 1
ATOM 550 C CA . TYR A 1 72 ? 8.199 3.114 -3.143 1.00 92.75 72 TYR A CA 1
ATOM 551 C C . TYR A 1 72 ? 9.036 4.389 -2.994 1.00 92.75 72 TYR A C 1
ATOM 553 O O . TYR A 1 72 ? 8.488 5.478 -3.173 1.00 92.75 72 TYR A O 1
ATOM 561 N N . THR A 1 73 ? 10.346 4.282 -2.749 1.00 91.31 73 THR A N 1
ATOM 562 C CA . THR A 1 73 ? 11.265 5.424 -2.594 1.00 91.31 73 THR A CA 1
ATOM 563 C C . THR A 1 73 ? 11.198 6.424 -3.759 1.00 91.31 73 THR A C 1
ATOM 565 O O . THR A 1 73 ? 11.165 7.626 -3.493 1.00 91.31 73 THR A O 1
ATOM 568 N N . PRO A 1 74 ? 11.077 6.008 -5.042 1.00 90.62 74 PRO A N 1
ATOM 569 C CA . PRO A 1 74 ? 10.907 6.94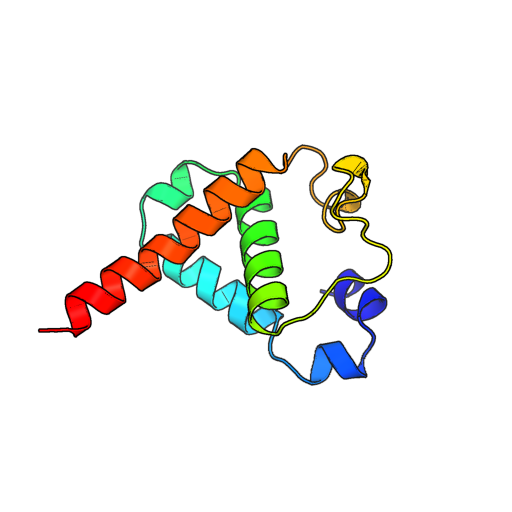6 -6.158 1.00 90.62 74 PRO A CA 1
ATOM 570 C C . PRO A 1 74 ? 9.598 7.753 -6.137 1.00 90.62 74 PRO A C 1
ATOM 572 O O . PRO A 1 74 ? 9.497 8.761 -6.834 1.00 90.62 74 PRO A O 1
ATOM 575 N N . PHE A 1 75 ? 8.581 7.305 -5.395 1.00 92.00 75 PHE A N 1
ATOM 576 C CA . PHE A 1 75 ? 7.298 8.002 -5.262 1.00 92.00 75 PHE A CA 1
ATOM 577 C C . PHE A 1 75 ? 7.224 8.834 -3.981 1.00 92.00 75 PHE A C 1
ATOM 579 O O . PHE A 1 75 ? 6.620 9.905 -3.986 1.00 92.00 75 PHE A O 1
ATOM 586 N N . VAL A 1 76 ? 7.795 8.318 -2.889 1.00 93.75 76 VAL A N 1
ATOM 587 C CA . VAL A 1 76 ? 7.730 8.901 -1.547 1.00 93.75 76 VAL A CA 1
ATOM 588 C C . VAL A 1 76 ? 9.050 8.627 -0.827 1.00 93.75 76 VAL A C 1
ATOM 590 O O . VAL A 1 76 ? 9.207 7.615 -0.149 1.00 93.75 76 VAL A O 1
ATOM 593 N N . SER A 1 77 ? 10.012 9.531 -0.990 1.00 91.19 77 SER A N 1
ATOM 594 C CA . SER A 1 77 ? 11.373 9.365 -0.465 1.00 91.19 77 SER A CA 1
ATOM 595 C C . SER A 1 77 ? 11.482 9.546 1.049 1.00 91.19 77 SER A C 1
ATOM 597 O O . SER A 1 77 ? 12.463 9.129 1.648 1.00 91.19 77 SER A O 1
ATOM 599 N N . GLU A 1 78 ? 10.512 10.214 1.672 1.00 93.06 78 GLU A N 1
ATOM 600 C CA . GLU A 1 78 ? 10.511 10.509 3.106 1.00 93.06 78 GLU A CA 1
ATOM 601 C C . GLU A 1 78 ? 9.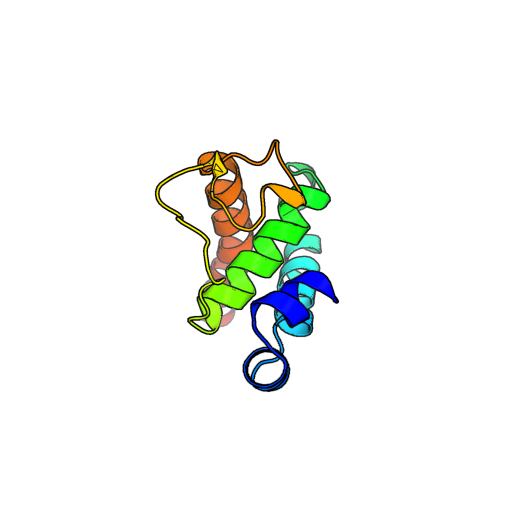707 9.506 3.951 1.00 93.06 78 GLU A C 1
ATOM 603 O O . GLU A 1 78 ? 9.517 9.731 5.146 1.00 93.06 78 GLU A O 1
ATOM 608 N N . LEU A 1 79 ? 9.179 8.442 3.336 1.00 94.38 79 LEU A N 1
ATOM 609 C CA . LEU A 1 79 ? 8.463 7.382 4.043 1.00 94.38 79 LEU A CA 1
ATOM 610 C C . LEU A 1 79 ? 9.462 6.375 4.610 1.00 94.38 79 LEU A C 1
ATOM 612 O O . LEU A 1 79 ? 10.028 5.585 3.855 1.00 94.38 79 LEU A O 1
ATOM 616 N N . THR A 1 80 ? 9.643 6.392 5.932 1.00 93.19 80 THR A N 1
ATOM 617 C CA . THR A 1 80 ? 10.538 5.439 6.594 1.00 93.19 80 THR A CA 1
ATOM 618 C C . THR A 1 80 ? 9.907 4.057 6.727 1.00 93.19 80 THR A C 1
ATOM 620 O O . THR A 1 80 ? 8.679 3.929 6.660 1.00 93.19 80 THR A O 1
ATOM 623 N N . LYS A 1 81 ? 10.715 3.016 6.957 1.00 91.62 81 LYS A N 1
ATOM 624 C CA . LYS A 1 81 ? 10.192 1.655 7.198 1.00 91.62 81 LYS A CA 1
ATOM 625 C C . LYS A 1 81 ? 9.279 1.588 8.419 1.00 91.62 81 LYS A C 1
ATOM 627 O O . LYS A 1 81 ? 8.235 0.945 8.369 1.00 91.62 81 LYS A O 1
ATOM 632 N N . GLU A 1 82 ? 9.636 2.275 9.500 1.00 93.56 82 GLU A N 1
ATOM 633 C CA . GLU A 1 82 ? 8.836 2.306 10.728 1.00 93.56 82 GLU A CA 1
ATOM 634 C C . GLU A 1 82 ? 7.492 2.977 10.471 1.00 93.56 82 GLU A C 1
ATOM 636 O O . GLU A 1 82 ? 6.457 2.470 10.896 1.00 93.56 82 GLU A O 1
ATOM 641 N N . LYS A 1 83 ? 7.491 4.091 9.725 1.00 95.56 83 LYS A N 1
ATOM 642 C CA . LYS A 1 83 ? 6.250 4.788 9.393 1.00 95.56 83 LYS A CA 1
ATOM 643 C C . LYS A 1 83 ? 5.394 3.996 8.410 1.00 95.56 83 LYS A C 1
ATOM 645 O O . LYS A 1 83 ? 4.173 4.015 8.519 1.00 95.56 83 LYS A O 1
ATOM 650 N N . HIS A 1 84 ? 6.020 3.299 7.465 1.00 95.81 84 HIS A N 1
ATOM 651 C CA . HIS A 1 84 ? 5.337 2.365 6.572 1.00 95.81 84 HIS A CA 1
ATOM 652 C C . HIS A 1 84 ? 4.615 1.281 7.376 1.00 95.81 84 HIS A C 1
ATOM 654 O O . HIS A 1 84 ? 3.410 1.104 7.209 1.00 95.81 84 HIS A O 1
ATOM 660 N N . TRP A 1 85 ? 5.318 0.640 8.313 1.00 95.69 85 TRP A N 1
ATOM 661 C CA . TRP A 1 85 ? 4.750 -0.391 9.177 1.00 95.69 85 TRP A CA 1
ATOM 662 C C . TRP A 1 85 ? 3.610 0.134 10.057 1.00 95.69 85 TRP A C 1
ATOM 664 O O . TRP A 1 85 ? 2.545 -0.475 10.091 1.00 95.69 85 TRP A O 1
ATOM 674 N N . GLU A 1 86 ? 3.791 1.296 10.691 1.00 97.25 86 GLU A N 1
ATOM 675 C CA . GLU A 1 86 ? 2.761 1.949 11.513 1.00 97.25 86 GLU A CA 1
ATOM 676 C C . GLU A 1 86 ? 1.450 2.147 10.730 1.00 97.25 86 GLU A C 1
ATOM 678 O O . GLU A 1 86 ? 0.371 1.801 11.205 1.00 97.25 86 GLU A O 1
ATOM 683 N N . ILE A 1 87 ? 1.535 2.651 9.494 1.00 97.69 87 ILE A N 1
ATOM 684 C CA . ILE A 1 87 ? 0.351 2.889 8.656 1.00 97.69 87 ILE A CA 1
ATOM 685 C C . ILE A 1 87 ? -0.299 1.564 8.232 1.00 97.69 87 ILE A C 1
ATOM 687 O O . ILE A 1 87 ? -1.525 1.470 8.163 1.00 97.69 87 ILE A O 1
ATOM 691 N N . ILE A 1 88 ? 0.500 0.536 7.930 1.00 97.44 88 ILE A N 1
ATOM 692 C CA . ILE A 1 88 ? -0.011 -0.801 7.598 1.00 97.44 88 ILE A CA 1
ATOM 693 C C . ILE A 1 88 ? -0.779 -1.395 8.784 1.00 97.44 88 ILE A C 1
ATOM 695 O O . ILE A 1 88 ? -1.875 -1.924 8.587 1.00 97.44 88 ILE A O 1
ATOM 699 N N . GLU A 1 89 ? -0.248 -1.285 10.003 1.00 96.31 89 GLU A N 1
ATOM 700 C CA . GLU A 1 89 ? -0.936 -1.727 11.220 1.00 96.31 89 GLU A CA 1
ATOM 701 C C . GLU A 1 89 ? -2.259 -0.985 11.422 1.00 96.31 89 GLU A C 1
ATOM 703 O O . GLU A 1 89 ? -3.281 -1.624 11.685 1.00 96.31 89 GLU A O 1
ATOM 708 N N . ASP A 1 90 ? -2.266 0.332 11.214 1.00 96.56 90 ASP A N 1
ATOM 709 C CA . ASP A 1 90 ? -3.467 1.159 11.315 1.00 96.56 90 ASP A CA 1
ATOM 710 C C . ASP A 1 90 ? -4.553 0.758 10.304 1.00 96.56 90 ASP A C 1
ATOM 712 O O . ASP A 1 90 ? -5.733 0.734 10.662 1.00 96.56 90 ASP A O 1
ATOM 716 N N . ILE A 1 91 ? -4.175 0.390 9.073 1.00 96.69 91 ILE A N 1
ATOM 717 C CA . ILE A 1 91 ? -5.108 -0.147 8.066 1.00 96.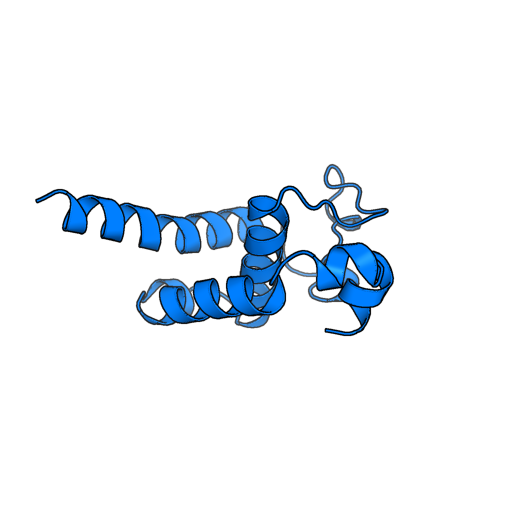69 91 ILE A CA 1
ATOM 718 C C . ILE A 1 91 ? -5.642 -1.519 8.501 1.00 96.69 91 ILE A C 1
ATOM 720 O O . ILE A 1 91 ? -6.844 -1.768 8.432 1.00 96.69 91 ILE A O 1
ATOM 724 N N . ILE A 1 92 ? -4.767 -2.423 8.954 1.00 95.44 92 ILE A N 1
ATOM 725 C CA . ILE A 1 92 ? -5.147 -3.789 9.350 1.00 95.44 92 ILE A CA 1
ATOM 726 C C . ILE A 1 92 ? -6.069 -3.785 10.576 1.00 95.44 92 ILE A C 1
ATOM 728 O O . ILE A 1 92 ? -6.949 -4.642 10.684 1.00 95.44 92 ILE A O 1
ATOM 732 N N . GLU A 1 93 ? -5.889 -2.847 11.506 1.00 94.00 93 GLU A N 1
ATOM 733 C CA . GLU A 1 93 ? -6.700 -2.774 12.723 1.00 94.00 93 GLU A CA 1
ATOM 734 C C . GLU A 1 93 ? -8.194 -2.585 12.433 1.00 94.00 93 GLU A C 1
ATOM 736 O O . GLU A 1 93 ? -9.019 -3.149 13.148 1.00 94.00 93 GLU A O 1
ATOM 741 N N . ILE A 1 94 ? -8.548 -1.892 11.348 1.00 92.44 94 ILE A N 1
ATOM 742 C CA . ILE A 1 94 ? -9.946 -1.707 10.922 1.00 92.44 94 ILE A CA 1
ATOM 743 C C . ILE A 1 94 ? -10.619 -3.063 10.715 1.00 92.44 94 ILE A C 1
ATOM 745 O O . ILE A 1 94 ? -11.684 -3.327 11.265 1.00 92.44 94 ILE A O 1
ATOM 749 N N . TYR A 1 95 ? -9.942 -3.969 10.011 1.00 89.62 95 TYR A N 1
ATOM 750 C CA . TYR A 1 95 ? -10.458 -5.3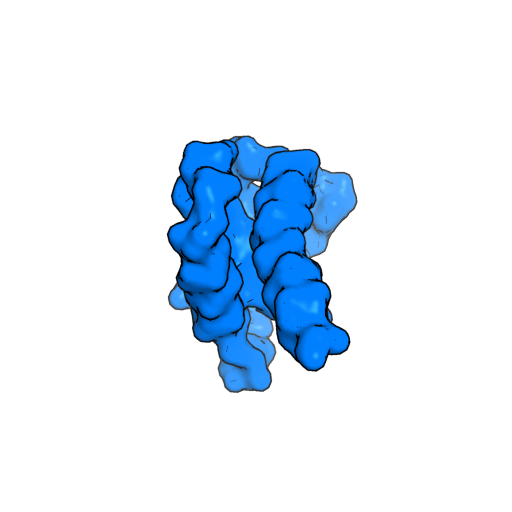09 9.742 1.00 89.62 95 TYR A CA 1
ATOM 751 C C . TYR A 1 95 ? -10.478 -6.203 10.985 1.00 89.62 95 TYR A C 1
ATOM 753 O O . TYR A 1 95 ? -11.335 -7.080 11.096 1.00 89.62 95 TYR A O 1
ATOM 761 N N . LYS A 1 96 ? -9.564 -5.993 11.944 1.00 89.06 96 LYS A N 1
ATOM 762 C CA . LYS A 1 96 ? -9.608 -6.699 13.237 1.00 89.06 96 LYS A CA 1
ATOM 763 C C . LYS A 1 96 ? -10.854 -6.301 14.027 1.00 89.06 96 LYS A C 1
ATOM 765 O O . LYS A 1 96 ? -11.588 -7.178 14.473 1.00 89.06 96 LYS A O 1
ATOM 770 N N . GLN A 1 97 ? -11.125 -5.001 14.127 1.00 84.38 97 GLN A N 1
ATOM 771 C CA . GLN A 1 97 ? -12.302 -4.475 14.822 1.00 84.38 97 GLN A CA 1
ATOM 772 C C . GLN A 1 97 ? -13.607 -4.942 14.158 1.00 84.38 97 GLN A C 1
ATOM 774 O O . GLN A 1 97 ? -14.527 -5.387 14.842 1.00 84.38 97 GLN A O 1
ATOM 779 N N . GLU A 1 98 ? -13.683 -4.919 12.825 1.00 80.75 98 GLU A N 1
ATOM 780 C CA . GLU A 1 98 ? -14.842 -5.447 12.093 1.00 80.75 98 GLU A CA 1
ATOM 781 C C . GLU A 1 98 ? -15.049 -6.948 12.320 1.00 80.75 98 GLU A C 1
ATOM 783 O O . GLU A 1 98 ? -16.182 -7.401 12.493 1.00 80.75 98 GLU A O 1
ATOM 788 N N . SER A 1 99 ? -13.969 -7.734 12.341 1.00 79.44 99 SER A N 1
ATOM 789 C CA . SER A 1 99 ? -14.051 -9.169 12.623 1.00 79.44 99 SER A CA 1
ATOM 790 C C . SER A 1 99 ? -14.581 -9.448 14.030 1.00 79.44 99 SER A C 1
ATOM 792 O O . SER A 1 99 ? -15.330 -10.407 14.207 1.00 79.44 99 SER A O 1
ATOM 794 N N . GLU A 1 100 ? -14.206 -8.638 15.021 1.00 78.75 100 GLU A N 1
ATOM 795 C CA . GLU A 1 100 ? -14.707 -8.756 16.394 1.00 78.75 100 GLU A CA 1
ATOM 796 C C . GLU A 1 100 ? -16.199 -8.407 16.475 1.00 78.75 100 GLU A C 1
ATOM 798 O O . GLU A 1 100 ? -16.974 -9.155 17.071 1.00 78.75 100 GLU A O 1
ATOM 803 N N . ILE A 1 101 ? -16.640 -7.335 15.811 1.00 77.50 101 ILE A N 1
ATOM 804 C CA . ILE A 1 101 ? -18.058 -6.938 15.775 1.00 77.50 101 ILE A CA 1
ATOM 805 C C . ILE A 1 101 ? -18.926 -8.021 15.119 1.00 77.50 101 ILE A C 1
ATOM 807 O O . ILE A 1 101 ? -19.996 -8.341 15.631 1.00 77.50 101 ILE A O 1
ATOM 811 N N . ASN A 1 102 ? -18.460 -8.615 14.018 1.00 71.75 102 ASN A N 1
ATOM 812 C CA . ASN A 1 102 ? -19.195 -9.640 13.268 1.00 71.75 102 ASN A CA 1
ATOM 813 C C . ASN A 1 102 ? -19.204 -11.029 13.936 1.00 71.75 102 ASN A C 1
ATOM 815 O O . ASN A 1 102 ? -19.770 -11.969 13.380 1.00 71.75 102 ASN A O 1
ATOM 819 N N . SER A 1 103 ? -18.549 -11.183 15.090 1.00 71.75 103 SER A N 1
ATOM 820 C CA . SER A 1 103 ? -18.461 -12.456 15.817 1.00 71.75 103 SER A CA 1
ATOM 821 C C . SER A 1 103 ? -19.529 -12.642 16.911 1.00 71.75 103 SER A C 1
ATOM 823 O O . SER A 1 103 ? -19.497 -13.647 17.625 1.00 71.75 103 SER A O 1
ATOM 825 N N . PHE A 1 104 ? -20.497 -11.719 16.996 1.00 53.28 104 PHE A N 1
ATOM 826 C CA . PHE A 1 104 ? -21.693 -11.766 17.854 1.00 53.28 104 PHE A CA 1
ATOM 827 C C . PHE A 1 104 ? -22.972 -12.015 17.043 1.00 53.28 104 PHE A C 1
ATOM 829 O O . PHE A 1 104 ? -23.907 -12.620 17.618 1.00 53.28 104 PHE A O 1
#